Protein AF-A0A8X7JHP0-F1 (afdb_monomer_lite)

Radius of gyration: 23.34 Å; chains: 1; bounding box: 52×28×57 Å

Structure (mmCIF, N/CA/C/O backbone):
data_AF-A0A8X7JHP0-F1
#
_entry.id   AF-A0A8X7JHP0-F1
#
loop_
_atom_site.group_PDB
_atom_site.id
_atom_site.type_symbol
_atom_site.label_atom_id
_atom_site.label_alt_id
_atom_site.label_comp_id
_atom_site.label_asym_id
_atom_site.label_entity_id
_atom_site.label_seq_id
_atom_site.pdbx_PDB_ins_code
_atom_site.Cartn_x
_atom_site.Cartn_y
_atom_site.Cartn_z
_atom_site.occupancy
_atom_site.B_iso_or_equiv
_atom_site.auth_seq_id
_atom_site.auth_comp_id
_atom_site.auth_asym_id
_atom_site.auth_atom_id
_atom_site.pdbx_PDB_model_num
ATOM 1 N N . MET A 1 1 ? -16.382 19.135 6.123 1.00 35.62 1 MET A N 1
ATOM 2 C CA . MET A 1 1 ? -15.961 18.268 4.998 1.00 35.62 1 MET A CA 1
ATOM 3 C C . MET A 1 1 ? -17.040 17.231 4.743 1.00 35.62 1 MET A C 1
ATOM 5 O O . MET A 1 1 ? -17.236 16.362 5.583 1.00 35.62 1 MET A O 1
ATOM 9 N N . ILE A 1 2 ? -17.759 17.344 3.627 1.00 37.41 2 ILE A N 1
ATOM 10 C CA . ILE A 1 2 ? -18.742 16.344 3.193 1.00 37.41 2 ILE A CA 1
ATOM 11 C C . ILE A 1 2 ? -17.961 15.255 2.454 1.00 37.41 2 ILE A C 1
ATOM 13 O O . ILE A 1 2 ? -17.348 15.527 1.425 1.00 37.41 2 ILE A O 1
ATOM 17 N N . PHE A 1 3 ? -17.911 14.045 3.012 1.00 49.78 3 PHE A N 1
ATOM 18 C CA . PHE A 1 3 ? -17.303 12.898 2.340 1.00 49.78 3 PHE A CA 1
ATOM 19 C C . PHE A 1 3 ? -18.406 12.205 1.546 1.00 49.78 3 PHE A C 1
ATOM 21 O O . PHE A 1 3 ? -19.303 11.598 2.128 1.00 49.78 3 PHE A O 1
ATOM 28 N N . VAL A 1 4 ? -18.365 12.353 0.224 1.00 44.97 4 VAL A N 1
ATOM 29 C CA . VAL A 1 4 ? -19.239 11.617 -0.693 1.00 44.97 4 VAL A CA 1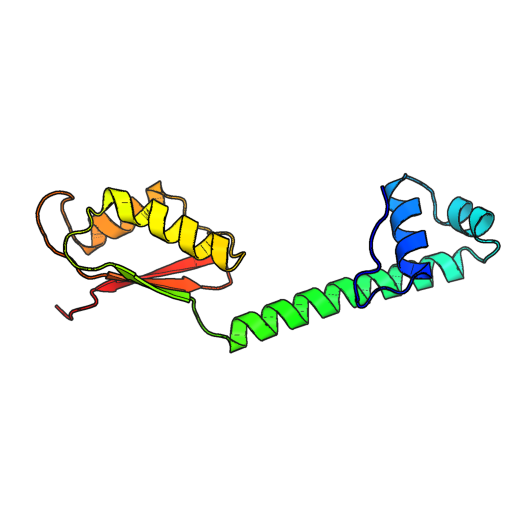
ATOM 30 C C . VAL A 1 4 ? -19.050 10.124 -0.419 1.00 44.97 4 VAL A C 1
ATOM 32 O O . VAL A 1 4 ? -17.9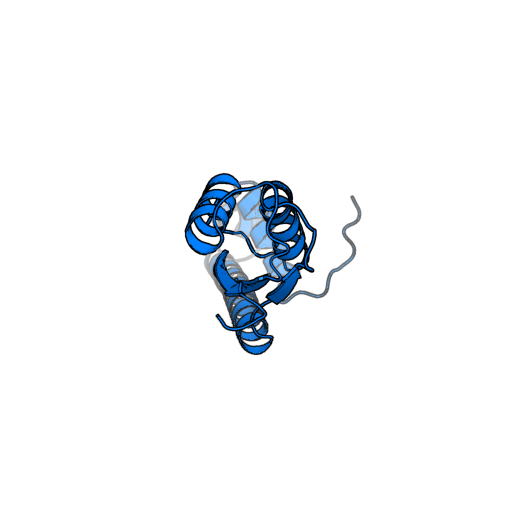11 9.660 -0.309 1.00 44.97 4 VAL A O 1
ATOM 35 N N . ALA A 1 5 ? -20.149 9.388 -0.244 1.00 49.16 5 ALA A N 1
ATOM 36 C CA . ALA A 1 5 ? -20.109 7.948 -0.036 1.00 49.16 5 ALA A CA 1
ATOM 37 C C . ALA A 1 5 ? -19.390 7.300 -1.226 1.00 49.16 5 ALA A C 1
ATOM 39 O O . ALA A 1 5 ? -19.875 7.340 -2.353 1.00 49.16 5 ALA A O 1
ATOM 40 N N . ARG A 1 6 ? -18.195 6.764 -0.980 1.00 64.62 6 ARG A N 1
ATOM 41 C CA . ARG A 1 6 ? -17.461 5.969 -1.962 1.00 64.62 6 ARG A CA 1
ATOM 42 C C . ARG A 1 6 ? -17.874 4.519 -1.776 1.00 64.62 6 ARG A C 1
ATOM 44 O O . ARG A 1 6 ? -17.816 4.021 -0.650 1.00 64.62 6 ARG A O 1
ATOM 51 N N . GLU A 1 7 ? -18.265 3.852 -2.857 1.00 78.50 7 GLU A N 1
ATOM 52 C CA . GLU A 1 7 ? -18.421 2.400 -2.839 1.00 78.50 7 GLU A CA 1
ATOM 53 C C . GLU A 1 7 ? -17.093 1.770 -2.408 1.00 78.50 7 GLU A C 1
ATOM 55 O O . GLU A 1 7 ? -16.026 2.063 -2.950 1.00 78.50 7 GLU A O 1
ATOM 60 N N . SER A 1 8 ? -17.140 0.970 -1.346 1.00 86.25 8 SER A N 1
ATOM 61 C CA . SER A 1 8 ? -15.971 0.301 -0.789 1.00 86.25 8 SER A CA 1
ATOM 62 C C . SER A 1 8 ? -16.394 -1.007 -0.133 1.00 86.25 8 SER A C 1
ATOM 64 O O . SER A 1 8 ? -17.555 -1.176 0.232 1.00 86.25 8 SER A O 1
ATOM 66 N N . LEU A 1 9 ? -15.436 -1.908 0.095 1.00 93.25 9 LEU A N 1
ATOM 67 C CA . LEU A 1 9 ? -15.688 -3.146 0.840 1.00 93.25 9 LEU A CA 1
ATOM 68 C C . LEU A 1 9 ? -15.925 -2.913 2.343 1.00 93.25 9 LEU A C 1
ATOM 70 O O . LEU A 1 9 ? -16.180 -3.871 3.072 1.00 93.25 9 LEU A O 1
ATOM 74 N N . LEU A 1 10 ? -15.793 -1.678 2.834 1.00 94.56 10 LEU A N 1
ATOM 75 C CA . LEU A 1 10 ? -16.026 -1.350 4.235 1.00 94.56 10 LEU A CA 1
ATOM 76 C C . LEU A 1 10 ? -17.473 -0.922 4.466 1.00 94.56 10 LEU A C 1
ATOM 78 O O . LEU A 1 10 ? -17.988 -0.029 3.793 1.00 94.56 10 LEU A O 1
ATOM 82 N N . THR A 1 11 ? -18.107 -1.511 5.477 1.00 94.19 11 THR A N 1
ATOM 83 C CA . THR A 1 11 ? -19.439 -1.086 5.922 1.00 94.19 11 THR A CA 1
ATOM 84 C C . THR A 1 11 ? -19.363 0.228 6.712 1.00 94.19 11 THR A C 1
ATOM 86 O O . THR A 1 11 ? -18.311 0.559 7.273 1.00 94.19 11 THR A O 1
ATOM 89 N N . PRO A 1 12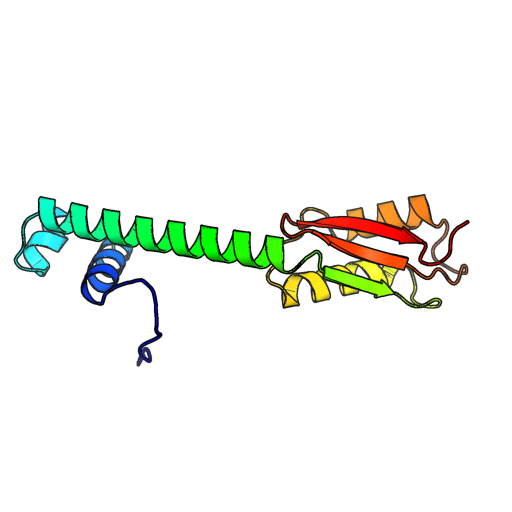 ? -20.474 0.978 6.842 1.00 93.31 12 PRO A N 1
ATOM 90 C CA . PRO A 1 12 ? -20.505 2.196 7.655 1.00 93.31 12 PRO A CA 1
ATOM 91 C C . PRO A 1 12 ? -20.041 1.982 9.105 1.00 93.31 12 PRO A C 1
ATOM 93 O O . PRO A 1 12 ? -19.306 2.807 9.650 1.00 93.31 12 PRO A O 1
ATOM 96 N N . GLU A 1 13 ? -20.403 0.851 9.716 1.00 94.44 13 GLU A N 1
ATOM 97 C CA . GLU A 1 13 ? -19.965 0.492 11.071 1.00 94.44 13 GLU A CA 1
ATOM 98 C C . GLU A 1 13 ? -18.457 0.238 11.146 1.00 94.44 13 GLU A C 1
ATOM 100 O O . GLU A 1 13 ? -17.791 0.734 12.055 1.00 94.44 13 GLU A O 1
ATOM 105 N N . GLN A 1 14 ? -17.896 -0.474 10.166 1.00 96.81 14 GLN A N 1
ATOM 106 C CA . GLN A 1 14 ? -16.455 -0.715 10.078 1.00 96.81 14 GLN A CA 1
ATOM 107 C C . GLN A 1 14 ? -15.681 0.596 9.932 1.00 96.81 14 GLN A C 1
ATOM 109 O O . GLN A 1 14 ? -14.690 0.811 10.628 1.00 96.81 14 GLN A O 1
ATOM 114 N N . ILE A 1 15 ? -16.164 1.506 9.081 1.00 96.06 15 ILE A N 1
ATOM 115 C CA . ILE A 1 15 ? -15.579 2.842 8.915 1.00 96.06 15 ILE A CA 1
ATOM 116 C C . ILE A 1 15 ? -15.626 3.613 10.237 1.00 96.06 15 ILE A C 1
ATOM 118 O O . ILE A 1 15 ? -14.642 4.252 10.607 1.00 96.06 15 ILE A O 1
ATOM 122 N N . LYS A 1 16 ? -16.748 3.554 10.964 1.00 96.44 16 LYS A N 1
ATOM 123 C CA . LYS A 1 16 ? -16.902 4.237 12.255 1.00 96.44 16 LYS A CA 1
ATOM 124 C C . LYS A 1 16 ? -15.917 3.700 13.299 1.00 96.44 16 LYS A C 1
ATOM 126 O O . LYS A 1 16 ? -15.241 4.499 13.941 1.00 96.44 16 LYS A O 1
ATOM 131 N N . VAL A 1 17 ? -15.773 2.377 13.412 1.00 98.06 17 VAL A N 1
ATOM 132 C CA . VAL A 1 17 ? -14.798 1.744 14.321 1.00 98.06 17 VAL A CA 1
ATOM 133 C C . VAL A 1 17 ? -13.363 2.134 13.959 1.00 98.06 17 VAL A C 1
ATOM 135 O O . VAL A 1 17 ? -12.616 2.568 14.833 1.00 98.06 17 VAL A O 1
ATOM 138 N N . LEU A 1 18 ? -12.978 2.062 12.680 1.00 97.50 18 LEU A N 1
ATOM 139 C CA . LEU A 1 18 ? -11.629 2.440 12.238 1.00 97.50 18 LEU A CA 1
ATOM 140 C C . LEU A 1 18 ? -11.309 3.923 12.494 1.00 97.50 18 LEU A C 1
ATOM 142 O O . LEU A 1 18 ? -10.173 4.251 12.835 1.00 97.50 18 LEU A O 1
ATOM 146 N N . LYS A 1 19 ? -12.293 4.824 12.360 1.00 96.81 19 LYS A N 1
ATOM 147 C CA . LYS A 1 19 ? -12.117 6.254 12.666 1.00 96.81 19 LYS A CA 1
ATOM 148 C C . LYS A 1 19 ? -11.834 6.491 14.146 1.00 96.81 19 LYS A C 1
ATOM 150 O O . LYS A 1 19 ? -10.868 7.179 14.458 1.00 96.81 19 LYS A O 1
ATOM 155 N N . LEU A 1 20 ? -12.617 5.879 15.032 1.00 98.19 20 LEU A N 1
ATOM 156 C CA . LEU A 1 20 ? -12.420 6.018 16.477 1.00 98.19 20 LEU A CA 1
ATOM 157 C C . LEU A 1 20 ? -11.076 5.421 16.927 1.00 98.19 20 LEU A C 1
ATOM 159 O O . LEU A 1 20 ? -10.386 6.020 17.748 1.00 98.19 20 LEU A O 1
ATOM 163 N N . LEU A 1 21 ? -10.660 4.290 16.341 1.00 97.62 21 LEU A N 1
ATOM 164 C CA . LEU A 1 21 ? -9.323 3.726 16.573 1.00 97.62 21 LEU A CA 1
ATOM 165 C C . LEU A 1 21 ? -8.216 4.701 16.140 1.00 97.62 21 LEU A C 1
ATOM 167 O O . LEU A 1 21 ? -7.254 4.902 16.876 1.00 97.62 21 LEU A O 1
ATOM 171 N N . ARG A 1 22 ? -8.360 5.349 14.974 1.00 97.69 22 ARG A N 1
ATOM 172 C CA . ARG A 1 22 ? -7.415 6.374 14.491 1.00 97.69 22 ARG A CA 1
ATOM 173 C C . ARG A 1 22 ? -7.345 7.592 15.419 1.00 97.69 22 ARG A C 1
ATOM 175 O O . ARG A 1 22 ? -6.293 8.206 15.531 1.00 97.69 22 ARG A O 1
ATOM 182 N N . GLU A 1 23 ? -8.447 7.935 16.074 1.00 97.75 23 GLU A N 1
ATOM 183 C CA . GLU A 1 23 ? -8.527 9.003 17.082 1.00 97.75 23 GLU A CA 1
ATOM 184 C C . GLU A 1 23 ? -7.938 8.590 18.446 1.00 97.75 23 GLU A C 1
ATOM 186 O O . GLU A 1 23 ? -7.979 9.366 19.397 1.00 97.75 23 GLU A O 1
ATOM 191 N N . GLY A 1 24 ? -7.380 7.378 18.553 1.00 98.00 24 GLY A N 1
ATOM 192 C CA . GLY A 1 24 ? -6.720 6.877 19.757 1.00 98.00 24 GLY A CA 1
ATOM 193 C C . GLY A 1 24 ? -7.661 6.241 20.780 1.00 98.00 24 GLY A C 1
ATOM 194 O O . GLY A 1 24 ? -7.220 5.930 21.884 1.00 98.00 24 GLY A O 1
ATOM 195 N N . LYS A 1 25 ? -8.942 6.024 20.446 1.00 98.38 25 LYS A N 1
ATOM 196 C CA . LYS A 1 25 ? -9.893 5.366 21.351 1.00 98.38 25 LYS A CA 1
ATOM 197 C C . LYS A 1 25 ? -9.581 3.883 21.502 1.00 98.38 25 LYS A C 1
ATOM 199 O O . LYS A 1 25 ? -9.372 3.164 20.525 1.00 98.38 25 LYS A O 1
ATOM 204 N N . SER A 1 26 ? -9.623 3.400 22.737 1.00 98.25 26 SER A N 1
ATOM 205 C CA . SER A 1 26 ? -9.557 1.977 23.048 1.00 98.25 26 SER A CA 1
ATOM 206 C C . SER A 1 26 ? -10.832 1.255 22.603 1.00 98.25 26 SER A C 1
ATOM 208 O O . SER A 1 26 ? -11.915 1.833 22.525 1.00 98.25 26 SER A O 1
ATOM 210 N N . ARG A 1 27 ? -10.747 -0.062 22.377 1.00 97.94 27 ARG A N 1
ATOM 211 C CA . ARG A 1 27 ? -11.923 -0.885 22.026 1.00 97.94 27 ARG A CA 1
ATOM 212 C C . ARG A 1 27 ? -13.030 -0.823 23.080 1.00 97.94 27 ARG A C 1
ATOM 214 O O . ARG A 1 27 ? -14.195 -0.992 22.734 1.00 97.94 27 ARG A O 1
ATOM 221 N N . LYS A 1 28 ? -12.667 -0.587 24.345 1.00 98.44 28 LYS A N 1
ATOM 222 C CA . LYS A 1 28 ? -13.617 -0.401 25.443 1.00 98.44 28 LYS A CA 1
ATOM 223 C C . LYS A 1 28 ? -14.371 0.921 25.307 1.00 98.44 28 LYS A C 1
ATOM 225 O O . LYS A 1 28 ? -15.593 0.896 25.281 1.00 98.44 28 LYS A O 1
ATOM 230 N N . GLU A 1 29 ? -13.666 2.035 25.115 1.00 98.44 29 GLU A N 1
ATOM 231 C CA . GLU A 1 29 ? -14.308 3.335 24.865 1.00 98.44 29 GLU A CA 1
ATOM 232 C C . GLU A 1 29 ? -15.184 3.294 23.609 1.00 98.44 29 GLU A C 1
ATOM 234 O O . GLU A 1 29 ? -16.283 3.832 23.594 1.00 98.44 29 GLU A O 1
ATOM 239 N N . ILE A 1 30 ? -14.734 2.615 22.550 1.00 98.44 30 ILE A N 1
ATOM 240 C CA . ILE A 1 30 ? -15.526 2.450 21.325 1.00 98.44 30 ILE A CA 1
ATOM 241 C C . ILE A 1 30 ? -16.798 1.643 21.600 1.00 98.44 30 ILE A C 1
ATOM 243 O O . ILE A 1 30 ? -17.858 1.987 21.086 1.00 98.44 30 ILE A O 1
ATOM 247 N N . ALA A 1 31 ? -16.711 0.586 22.407 1.00 98.31 31 ALA A N 1
ATOM 248 C CA . ALA A 1 31 ? -17.866 -0.217 22.792 1.00 98.31 31 ALA A CA 1
ATOM 249 C C . ALA A 1 31 ? -18.898 0.621 23.565 1.00 98.31 31 ALA A C 1
ATOM 251 O O . ALA A 1 31 ? -20.086 0.547 23.261 1.00 98.31 31 ALA A O 1
ATOM 252 N N . GLU A 1 32 ? -18.436 1.477 24.480 1.00 98.19 32 GLU A N 1
ATOM 253 C CA . GLU A 1 32 ? -19.272 2.431 25.220 1.00 98.19 32 GLU A CA 1
ATOM 254 C C . GLU A 1 32 ? -19.915 3.468 24.280 1.00 98.19 32 GLU A C 1
ATOM 256 O O . GLU A 1 32 ? -21.130 3.651 24.308 1.00 98.19 32 GLU A O 1
ATOM 261 N N . ILE A 1 33 ? -19.137 4.076 23.374 1.00 97.81 33 ILE A N 1
ATOM 262 C CA . ILE A 1 33 ? -19.618 5.061 22.383 1.00 97.81 33 ILE A CA 1
ATOM 263 C C . ILE A 1 33 ? -20.669 4.459 21.439 1.00 97.81 33 ILE A C 1
ATOM 265 O O . ILE A 1 33 ? -21.596 5.147 21.011 1.00 97.81 33 ILE A O 1
ATOM 269 N N . LEU A 1 34 ? -20.502 3.192 21.057 1.00 96.25 34 LEU A N 1
ATOM 270 C CA . LEU A 1 34 ? -21.376 2.506 20.105 1.00 96.25 34 LEU A CA 1
ATOM 271 C C . LEU A 1 34 ? -22.501 1.706 20.775 1.00 96.25 34 LEU A C 1
ATOM 273 O O . LEU A 1 34 ? -23.300 1.106 20.060 1.00 96.25 34 LEU A O 1
ATOM 277 N N . GLY A 1 35 ? -22.568 1.676 22.110 1.00 97.38 35 GLY A N 1
ATOM 278 C CA . GLY A 1 35 ? -23.571 0.904 22.847 1.00 97.38 35 GLY A CA 1
ATOM 279 C C . GLY A 1 35 ? -23.505 -0.599 22.556 1.00 97.38 35 GLY A C 1
ATOM 280 O O . GLY A 1 35 ? -24.535 -1.253 22.413 1.00 97.38 35 GLY A O 1
ATOM 281 N N . THR A 1 36 ? -22.301 -1.154 22.408 1.00 97.44 36 THR A N 1
ATOM 282 C CA . THR A 1 36 ? -22.088 -2.563 22.043 1.00 97.44 36 THR A CA 1
ATOM 283 C C . THR A 1 36 ? -21.034 -3.228 22.930 1.00 97.44 36 THR A C 1
ATOM 285 O O . THR A 1 36 ? -20.505 -2.616 23.852 1.00 97.44 36 THR A O 1
ATOM 288 N N . SER A 1 37 ? -20.728 -4.506 22.696 1.00 98.31 37 SER A N 1
ATOM 289 C CA . SER A 1 37 ? -19.703 -5.223 23.460 1.00 98.31 37 SER A CA 1
ATOM 290 C C . SER A 1 37 ? -18.299 -5.000 22.888 1.00 98.31 37 SER A C 1
ATOM 292 O O . SER A 1 37 ? -18.112 -4.865 21.678 1.00 98.31 37 SER A O 1
ATOM 294 N N . VAL A 1 38 ? -17.275 -5.051 23.748 1.00 98.12 38 VAL A N 1
ATOM 295 C CA . VAL A 1 38 ? -15.857 -4.997 23.327 1.00 98.12 38 VAL A CA 1
ATOM 296 C C . VAL A 1 38 ? -15.526 -6.114 22.329 1.00 98.12 38 VAL A C 1
ATOM 298 O O . VAL A 1 38 ? -14.778 -5.900 21.375 1.00 98.12 38 VAL A O 1
ATOM 301 N N . SER A 1 39 ? -16.127 -7.295 22.516 1.00 98.25 39 SER A N 1
ATOM 302 C CA . SER A 1 39 ? -15.995 -8.430 21.596 1.00 98.25 39 SER A CA 1
ATOM 303 C C . SER A 1 39 ? -16.559 -8.107 20.208 1.00 98.25 39 SER A C 1
ATOM 305 O O . SER A 1 39 ? -15.918 -8.400 19.199 1.00 98.25 39 SER A O 1
ATOM 307 N N . ASN A 1 40 ? -17.708 -7.428 20.138 1.00 97.69 40 ASN A N 1
ATOM 308 C CA . ASN A 1 40 ? -18.280 -7.004 18.865 1.00 97.69 40 ASN A CA 1
ATOM 309 C C . ASN A 1 40 ? -17.392 -5.965 18.160 1.00 97.69 40 ASN A C 1
ATOM 311 O O . ASN A 1 40 ? -17.112 -6.114 16.973 1.00 97.69 40 ASN A O 1
ATOM 315 N N . VAL A 1 41 ? -16.860 -4.975 18.889 1.00 98.50 41 VAL A N 1
ATOM 316 C CA . VAL A 1 41 ? -15.903 -3.996 18.332 1.00 98.50 41 VAL A CA 1
ATOM 317 C C . VAL A 1 41 ? -14.677 -4.695 17.743 1.00 98.50 41 VAL A C 1
ATOM 319 O O . VAL A 1 41 ? -14.290 -4.410 16.609 1.00 98.50 41 VAL A O 1
ATOM 322 N N . TYR A 1 42 ? -14.101 -5.654 18.475 1.00 98.31 42 TYR A N 1
ATOM 323 C CA . TYR A 1 42 ? -12.982 -6.461 17.987 1.00 98.31 42 TYR A CA 1
ATOM 324 C C . TYR A 1 42 ? -13.340 -7.222 16.699 1.00 98.31 42 TYR A C 1
ATOM 326 O O . TYR A 1 42 ? -12.565 -7.238 15.741 1.00 98.31 42 TYR A O 1
ATOM 334 N N . MET A 1 43 ? -14.528 -7.829 16.641 1.00 98.50 43 MET A N 1
ATOM 335 C CA . MET A 1 43 ? -14.989 -8.552 15.454 1.00 98.50 43 MET A CA 1
ATOM 336 C C . MET A 1 43 ? -15.208 -7.631 14.249 1.00 98.50 43 MET A C 1
ATOM 338 O O . MET A 1 43 ? -14.854 -8.009 13.129 1.00 98.50 43 MET A O 1
ATOM 342 N N . ILE A 1 44 ? -15.747 -6.428 14.462 1.00 98.38 44 ILE A N 1
ATOM 343 C CA . ILE A 1 44 ? -15.926 -5.414 13.415 1.00 98.38 44 ILE A CA 1
ATOM 344 C C . ILE A 1 44 ? -14.566 -4.980 12.861 1.00 98.38 44 ILE A C 1
ATOM 346 O O . ILE A 1 44 ? -14.370 -5.023 11.646 1.00 98.38 44 ILE A O 1
ATOM 350 N N . GLU A 1 45 ? -13.613 -4.633 13.728 1.00 98.25 45 GLU A N 1
ATOM 351 C CA . GLU A 1 45 ? -12.247 -4.264 13.336 1.00 98.25 45 GLU A CA 1
ATOM 352 C C . GLU A 1 45 ? -11.572 -5.387 12.539 1.00 98.25 45 GLU A C 1
ATOM 354 O O . GLU A 1 45 ? -11.073 -5.160 11.437 1.00 98.25 45 GLU A O 1
ATOM 359 N N . LYS A 1 46 ? -11.618 -6.626 13.046 1.00 98.38 46 LYS A N 1
ATOM 360 C CA . LYS A 1 46 ? -11.027 -7.792 12.377 1.00 98.38 46 LYS A CA 1
ATOM 361 C C . LYS A 1 46 ? -11.592 -7.992 10.968 1.00 98.38 46 LYS A C 1
ATOM 363 O O . LYS A 1 46 ? -10.839 -8.273 10.036 1.00 98.38 46 LYS A O 1
ATOM 368 N N . ARG A 1 47 ? -12.911 -7.848 10.795 1.00 98.19 47 ARG A N 1
ATOM 369 C CA . ARG A 1 47 ? -13.569 -7.944 9.479 1.00 98.19 47 ARG A CA 1
ATOM 370 C C . ARG A 1 47 ? -13.175 -6.785 8.566 1.00 98.19 47 ARG A C 1
ATOM 372 O O . ARG A 1 47 ? -12.877 -7.028 7.401 1.00 98.19 47 ARG A O 1
ATOM 379 N N . ALA A 1 48 ? -13.109 -5.565 9.095 1.00 97.38 48 ALA A N 1
ATOM 380 C CA . ALA A 1 48 ? -12.678 -4.390 8.345 1.00 97.38 48 ALA A CA 1
ATOM 381 C C . ALA A 1 48 ? -11.255 -4.572 7.789 1.00 97.38 48 ALA A C 1
ATOM 383 O O . ALA A 1 48 ? -11.028 -4.418 6.590 1.00 97.38 48 ALA A O 1
ATOM 384 N N . LEU A 1 49 ? -10.309 -4.986 8.639 1.00 97.06 49 LEU A N 1
ATOM 385 C CA . LEU A 1 49 ? -8.923 -5.239 8.238 1.00 97.06 49 LEU A CA 1
ATOM 386 C C . LEU A 1 49 ? -8.816 -6.385 7.227 1.00 97.06 49 LEU A C 1
ATOM 388 O O . LEU A 1 49 ? -8.024 -6.305 6.289 1.00 97.06 49 LEU A O 1
ATOM 392 N N . ARG A 1 50 ? -9.650 -7.424 7.360 1.00 97.50 50 ARG A N 1
ATOM 393 C CA . ARG A 1 50 ? -9.715 -8.501 6.367 1.00 97.50 50 ARG A CA 1
ATOM 394 C C . ARG A 1 50 ? -10.221 -8.010 5.011 1.00 97.50 50 ARG A C 1
ATOM 396 O O . ARG A 1 50 ? -9.654 -8.407 3.999 1.00 97.50 50 ARG A O 1
ATOM 403 N N . ASN A 1 51 ? -11.227 -7.138 4.977 1.00 96.69 51 ASN A N 1
ATOM 404 C CA . ASN A 1 51 ? -11.723 -6.550 3.730 1.00 96.69 51 ASN A CA 1
ATOM 405 C C . ASN A 1 51 ? -10.653 -5.682 3.051 1.00 96.69 51 ASN A C 1
ATOM 407 O O . ASN A 1 51 ? -10.483 -5.767 1.838 1.00 96.69 51 ASN A O 1
ATOM 411 N N . VAL A 1 52 ? -9.876 -4.915 3.826 1.00 94.62 52 VAL A N 1
ATOM 412 C CA . VAL A 1 52 ? -8.722 -4.159 3.306 1.00 94.62 52 VAL A CA 1
ATOM 413 C C . VAL A 1 52 ? -7.662 -5.094 2.725 1.00 94.62 52 VAL A C 1
ATOM 415 O O . VAL A 1 52 ? -7.151 -4.841 1.636 1.00 94.62 52 VAL A O 1
ATOM 418 N N . GLU A 1 53 ? -7.333 -6.179 3.424 1.00 92.88 53 GLU A N 1
ATOM 419 C CA . GLU A 1 53 ? -6.343 -7.146 2.944 1.00 92.88 53 GLU A CA 1
ATOM 420 C C . GLU A 1 53 ? -6.805 -7.853 1.661 1.00 92.88 53 GLU A C 1
ATOM 422 O O . GLU A 1 53 ? -6.015 -8.010 0.731 1.00 92.88 53 GLU A O 1
ATOM 427 N N . ILE A 1 54 ? -8.086 -8.224 1.568 1.00 92.81 54 ILE A N 1
ATOM 428 C CA . ILE A 1 54 ? -8.668 -8.795 0.347 1.00 92.81 54 ILE A CA 1
ATOM 429 C C . ILE A 1 54 ? -8.604 -7.783 -0.797 1.00 92.81 54 ILE A C 1
ATOM 431 O O . ILE A 1 54 ? -8.082 -8.128 -1.848 1.00 92.81 54 ILE A O 1
ATOM 435 N N . ALA A 1 55 ? -9.036 -6.535 -0.592 1.00 90.25 55 ALA A N 1
ATOM 436 C CA . ALA A 1 55 ? -8.966 -5.502 -1.629 1.00 90.25 55 ALA A CA 1
ATOM 437 C C . ALA A 1 55 ? -7.537 -5.312 -2.159 1.00 90.25 55 ALA A C 1
ATOM 439 O O . ALA A 1 55 ? -7.327 -5.234 -3.367 1.00 90.25 55 ALA A O 1
ATOM 440 N N . LYS A 1 56 ? -6.538 -5.299 -1.264 1.00 81.31 56 LYS A N 1
ATOM 441 C CA . LYS A 1 56 ? -5.120 -5.227 -1.648 1.00 81.31 56 LYS A CA 1
ATOM 442 C C . LYS A 1 56 ? -4.680 -6.442 -2.463 1.00 81.31 56 LYS A C 1
ATOM 444 O O . LYS A 1 56 ? -3.952 -6.275 -3.434 1.00 81.31 56 LYS A O 1
ATOM 449 N N . ARG A 1 57 ? -5.099 -7.654 -2.081 1.00 83.25 57 ARG A N 1
ATOM 450 C CA . ARG A 1 57 ? -4.811 -8.886 -2.838 1.00 83.25 57 ARG A CA 1
ATOM 451 C C . ARG A 1 57 ? -5.464 -8.869 -4.211 1.00 83.25 57 ARG A C 1
ATOM 453 O O . ARG A 1 57 ? -4.784 -9.168 -5.179 1.00 83.25 57 ARG A O 1
ATOM 460 N N . THR A 1 58 ? -6.731 -8.472 -4.297 1.00 85.06 58 THR A N 1
ATOM 461 C CA . THR A 1 58 ? -7.451 -8.324 -5.564 1.00 85.06 58 THR A CA 1
ATOM 462 C C . THR A 1 58 ? -6.759 -7.315 -6.467 1.00 85.06 58 THR A C 1
ATOM 464 O O . THR A 1 58 ? -6.558 -7.604 -7.637 1.00 85.06 58 THR A O 1
ATOM 467 N N . LEU A 1 59 ? -6.339 -6.165 -5.930 1.00 78.94 59 LEU A N 1
ATOM 468 C CA . LEU A 1 59 ? -5.607 -5.170 -6.709 1.00 78.94 59 LEU A CA 1
ATOM 469 C C . LEU A 1 59 ? -4.266 -5.721 -7.205 1.00 78.94 59 LEU A C 1
ATOM 471 O O . LEU A 1 59 ? -3.955 -5.558 -8.376 1.00 78.94 59 LEU A O 1
ATOM 475 N N . ARG A 1 60 ? -3.499 -6.419 -6.353 1.00 69.25 60 ARG A N 1
ATOM 476 C CA . ARG A 1 60 ? -2.255 -7.086 -6.778 1.00 69.25 60 ARG A CA 1
ATOM 477 C C . ARG A 1 60 ? -2.508 -8.095 -7.892 1.00 69.25 60 ARG A C 1
ATOM 479 O O . ARG A 1 60 ? -1.868 -8.007 -8.925 1.00 69.25 60 ARG A O 1
ATOM 486 N N . GLN A 1 61 ? -3.480 -8.983 -7.708 1.00 70.88 61 GLN A N 1
ATOM 487 C CA . GLN A 1 61 ? -3.829 -10.001 -8.694 1.00 70.88 61 GLN A CA 1
ATOM 488 C C . GLN A 1 61 ? -4.322 -9.381 -10.008 1.00 70.88 61 GLN A C 1
ATOM 490 O O . GLN A 1 61 ? -3.981 -9.856 -11.083 1.00 70.88 61 GLN A O 1
ATOM 495 N N . TYR A 1 62 ? -5.098 -8.298 -9.937 1.00 73.31 62 TYR A N 1
ATOM 496 C CA . TYR A 1 62 ? -5.503 -7.534 -11.111 1.00 73.31 62 TYR A CA 1
ATOM 497 C C . TYR A 1 62 ? -4.283 -6.971 -11.843 1.00 73.31 62 TYR A C 1
ATOM 499 O O . TYR A 1 62 ? -4.150 -7.199 -13.037 1.00 73.31 62 TYR A O 1
ATOM 507 N N . LEU A 1 63 ? -3.367 -6.307 -11.135 1.00 62.09 63 LEU A N 1
ATOM 508 C CA . LEU A 1 63 ? -2.146 -5.751 -11.723 1.00 62.09 63 LEU A CA 1
ATOM 509 C C . LEU A 1 63 ? -1.220 -6.838 -12.298 1.00 62.09 63 LEU A C 1
ATOM 511 O O . LEU A 1 63 ? -0.635 -6.634 -13.355 1.00 62.09 63 LEU A O 1
ATOM 515 N N . GLU A 1 64 ? -1.134 -8.0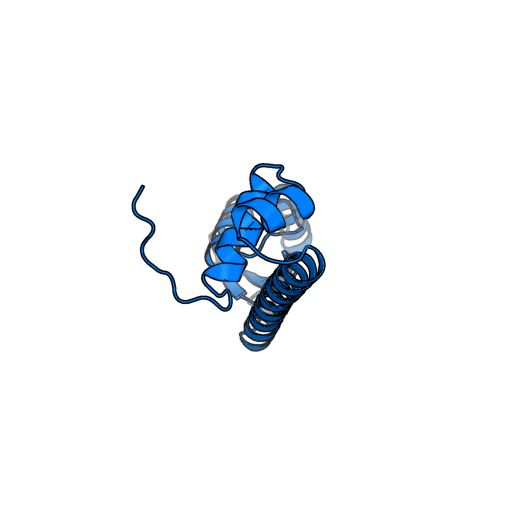04 -11.655 1.00 58.91 64 GLU A N 1
ATOM 516 C CA . GLU A 1 64 ? -0.427 -9.183 -12.174 1.00 58.91 64 GLU A CA 1
ATOM 517 C C . GLU A 1 64 ? -1.044 -9.680 -13.493 1.00 58.91 64 GLU A C 1
ATOM 519 O O . GLU A 1 64 ? -0.316 -9.991 -14.432 1.00 58.91 64 GLU A O 1
ATOM 524 N N . ILE A 1 65 ? -2.379 -9.711 -13.592 1.00 64.56 65 ILE A N 1
ATOM 525 C CA . ILE A 1 65 ? -3.102 -10.075 -14.823 1.00 64.56 65 ILE A CA 1
ATOM 526 C C . ILE A 1 65 ? -2.924 -9.011 -15.911 1.00 64.56 65 ILE A C 1
ATOM 528 O O . ILE A 1 65 ? -2.829 -9.358 -17.086 1.00 64.56 65 ILE A O 1
ATOM 532 N N . GLN A 1 66 ? -2.916 -7.727 -15.540 1.00 61.88 66 GLN A N 1
ATOM 533 C CA . GLN A 1 66 ? -2.824 -6.624 -16.501 1.00 61.88 66 GLN A CA 1
ATOM 534 C C . GLN A 1 66 ? -1.486 -6.574 -17.241 1.00 61.88 66 GLN A C 1
ATOM 536 O O . GLN A 1 66 ? -1.423 -5.977 -18.312 1.00 61.88 66 GLN A O 1
ATOM 541 N N . GLY A 1 67 ? -0.456 -7.256 -16.739 1.00 56.69 67 GLY A N 1
ATOM 542 C CA . GLY A 1 67 ? 0.815 -7.354 -17.433 1.00 56.69 67 GLY A CA 1
ATOM 543 C C . GLY A 1 67 ? 1.631 -6.067 -17.326 1.00 56.69 67 GLY A C 1
ATOM 544 O O . GLY A 1 67 ? 1.127 -4.958 -17.197 1.00 56.69 67 GLY A O 1
ATOM 545 N N . GLU A 1 68 ? 2.936 -6.267 -17.311 1.00 65.44 68 GLU A N 1
ATOM 546 C CA . GLU A 1 68 ? 3.996 -5.275 -17.162 1.00 65.44 68 GLU A CA 1
ATOM 547 C C . GLU A 1 68 ? 3.741 -3.981 -17.952 1.00 65.44 68 GLU A C 1
ATOM 549 O O . GLU A 1 68 ? 3.401 -4.023 -19.139 1.00 65.44 68 GLU A O 1
ATOM 554 N N . VAL A 1 69 ? 3.965 -2.825 -17.317 1.00 73.88 69 VAL A N 1
ATOM 555 C CA . VAL A 1 69 ? 3.869 -1.539 -18.016 1.00 73.88 69 VAL A CA 1
ATOM 556 C C . VAL A 1 69 ? 5.050 -1.460 -18.966 1.00 73.88 69 VAL A C 1
ATOM 558 O O . VAL A 1 69 ? 6.192 -1.340 -18.533 1.00 73.88 69 VAL A O 1
ATOM 561 N N . THR A 1 70 ? 4.775 -1.577 -20.259 1.00 80.12 70 THR A N 1
ATOM 562 C CA . THR A 1 70 ? 5.800 -1.538 -21.299 1.00 80.12 70 THR A CA 1
ATOM 563 C C . THR A 1 70 ? 5.783 -0.163 -21.943 1.00 80.12 70 THR A C 1
ATOM 565 O O . THR A 1 70 ? 4.787 0.224 -22.550 1.00 80.12 70 THR A O 1
ATOM 568 N N . MET A 1 71 ? 6.885 0.569 -21.822 1.00 86.94 71 MET A N 1
ATOM 569 C CA . MET A 1 71 ? 7.099 1.833 -22.515 1.00 86.94 71 MET A CA 1
ATOM 570 C C . MET A 1 71 ? 8.235 1.690 -23.523 1.00 86.94 71 MET A C 1
ATOM 572 O O . MET A 1 71 ? 9.235 1.022 -23.265 1.00 86.94 71 MET A O 1
ATOM 576 N N . ARG A 1 72 ? 8.080 2.331 -24.681 1.00 87.81 72 ARG A N 1
ATOM 577 C CA . ARG A 1 72 ? 9.129 2.424 -25.698 1.00 87.81 72 ARG A CA 1
ATOM 578 C C . ARG A 1 72 ? 9.656 3.842 -25.737 1.00 87.81 72 ARG A C 1
ATOM 580 O O . ARG A 1 72 ? 8.892 4.780 -25.955 1.00 87.81 72 ARG A O 1
ATOM 587 N N . VAL A 1 73 ? 10.956 3.976 -25.534 1.00 87.44 73 VAL A N 1
ATOM 588 C CA . VAL A 1 73 ? 11.680 5.231 -25.683 1.00 87.44 73 VAL A CA 1
ATOM 589 C C . VAL A 1 73 ? 12.221 5.276 -27.111 1.00 87.44 73 VAL A C 1
ATOM 591 O O . VAL A 1 73 ? 13.021 4.406 -27.468 1.00 87.44 73 VAL A O 1
ATOM 594 N N . PRO A 1 74 ? 11.776 6.228 -27.950 1.00 81.12 74 PRO A N 1
ATOM 595 C CA . PRO A 1 74 ? 12.248 6.324 -29.320 1.00 81.12 74 PRO A CA 1
ATOM 596 C C . PRO A 1 74 ? 13.715 6.758 -29.373 1.00 81.12 74 PRO A C 1
ATOM 598 O O . PRO A 1 74 ? 14.205 7.496 -28.516 1.00 81.12 74 PRO A O 1
ATOM 601 N N . ALA A 1 75 ? 14.384 6.349 -30.448 1.00 79.12 75 ALA A N 1
ATOM 602 C CA . ALA A 1 75 ? 15.699 6.847 -30.813 1.00 79.12 75 ALA A CA 1
ATOM 603 C C . ALA A 1 75 ? 15.736 8.389 -30.811 1.00 79.12 75 ALA A C 1
ATOM 605 O O . ALA A 1 75 ? 14.896 9.039 -31.434 1.00 79.12 75 ALA A O 1
ATOM 606 N N . GLY A 1 76 ? 16.736 8.963 -30.136 1.00 78.25 76 GLY A N 1
ATOM 607 C CA . GLY A 1 76 ? 16.952 10.413 -30.062 1.00 78.25 76 GLY A CA 1
ATOM 608 C C . GLY A 1 76 ? 16.571 11.058 -28.728 1.00 78.25 76 GLY A C 1
ATOM 609 O O . GLY A 1 76 ? 16.905 12.223 -28.525 1.00 78.25 76 GLY A O 1
ATOM 610 N N . VAL A 1 77 ? 15.940 10.322 -27.805 1.00 84.94 77 VAL A N 1
ATOM 611 C CA . VAL A 1 77 ? 15.815 10.760 -26.406 1.00 84.94 77 VAL A CA 1
ATOM 612 C C . VAL A 1 77 ? 17.166 10.573 -25.704 1.00 84.94 77 VAL A C 1
ATOM 614 O O . VAL A 1 77 ? 17.694 9.457 -25.708 1.00 84.94 77 VAL A O 1
ATOM 617 N N . PRO A 1 78 ? 17.749 11.621 -25.096 1.00 85.19 78 PRO A N 1
ATOM 618 C CA . PRO A 1 78 ? 18.990 11.490 -24.338 1.00 85.19 78 PRO A CA 1
ATOM 619 C C . PRO A 1 78 ? 18.832 10.540 -23.146 1.00 85.19 78 PRO A C 1
ATOM 621 O O . PRO A 1 78 ? 17.851 10.630 -22.410 1.00 85.19 78 PRO A O 1
ATOM 624 N N . LEU A 1 79 ? 19.828 9.679 -22.886 1.00 85.69 79 LEU A N 1
ATOM 625 C CA . LEU A 1 79 ? 19.757 8.682 -21.801 1.00 85.69 79 LEU A CA 1
ATOM 626 C C . LEU A 1 79 ? 19.465 9.307 -20.428 1.00 85.69 79 LEU A C 1
ATOM 628 O O . LEU A 1 79 ? 18.763 8.712 -19.619 1.00 85.69 79 LEU A O 1
ATOM 632 N N . ARG A 1 80 ? 19.953 10.530 -20.183 1.00 87.25 80 ARG A N 1
ATOM 633 C CA . ARG A 1 80 ? 19.707 11.299 -18.949 1.00 87.25 80 ARG A CA 1
ATOM 634 C C . ARG A 1 80 ? 18.239 11.676 -18.719 1.00 87.25 80 ARG A C 1
ATOM 636 O O . ARG A 1 80 ? 17.870 11.911 -17.578 1.00 87.25 80 ARG A O 1
ATOM 643 N N . GLU A 1 81 ? 17.427 11.732 -19.774 1.00 89.19 81 GLU A N 1
ATOM 644 C CA . GLU A 1 81 ? 16.003 12.102 -19.707 1.00 89.19 81 GLU A CA 1
ATOM 645 C C . GLU A 1 81 ? 15.111 10.868 -19.472 1.00 89.19 81 GLU A C 1
ATOM 647 O O . GLU A 1 81 ? 13.989 10.972 -18.983 1.00 89.19 81 GLU A O 1
ATOM 652 N N . ILE A 1 82 ? 15.620 9.664 -19.752 1.00 90.19 82 ILE A N 1
ATOM 653 C CA . ILE A 1 82 ? 14.879 8.406 -19.601 1.00 90.19 82 ILE A CA 1
ATOM 654 C C . ILE A 1 82 ? 14.467 8.106 -18.145 1.00 90.19 82 ILE A C 1
ATOM 656 O O . ILE A 1 82 ? 13.318 7.708 -17.949 1.00 90.19 82 ILE A O 1
ATOM 660 N N . PRO A 1 83 ? 15.316 8.285 -17.107 1.00 92.38 83 PRO A N 1
ATOM 661 C CA . PRO A 1 83 ? 14.922 8.009 -15.726 1.00 92.38 83 PRO A CA 1
ATOM 662 C C . PRO A 1 83 ? 13.665 8.759 -15.283 1.00 92.38 83 PRO A C 1
ATOM 664 O O . PRO A 1 83 ? 12.816 8.197 -14.593 1.00 92.38 83 PRO A O 1
ATOM 667 N N . GLU A 1 84 ? 13.532 10.016 -15.697 1.00 92.88 84 GLU A N 1
ATOM 668 C CA . GLU A 1 84 ? 12.378 10.852 -15.371 1.00 92.88 84 GLU A CA 1
ATOM 669 C C . GLU A 1 84 ? 11.119 10.328 -16.068 1.00 92.88 84 GLU A C 1
ATOM 671 O O . GLU A 1 84 ? 10.096 10.137 -15.408 1.00 92.88 84 GLU A O 1
ATOM 676 N N . LEU A 1 85 ? 11.221 9.957 -17.349 1.00 92.31 85 LEU A N 1
ATOM 677 C CA . LEU A 1 85 ? 10.126 9.326 -18.096 1.00 92.31 85 LEU A CA 1
ATOM 678 C C . LEU A 1 85 ? 9.652 8.016 -17.442 1.00 92.31 85 LEU A C 1
ATOM 680 O O . LEU A 1 85 ? 8.451 7.755 -17.377 1.00 92.31 85 LEU A O 1
ATOM 684 N N . VAL A 1 86 ? 10.573 7.203 -16.917 1.00 91.81 86 VAL A N 1
ATOM 685 C CA . VAL A 1 86 ? 10.245 5.939 -16.233 1.00 91.81 86 VAL A CA 1
ATOM 686 C C . VAL A 1 86 ? 9.533 6.186 -14.902 1.00 91.81 86 VAL A C 1
ATOM 688 O O . VAL A 1 86 ? 8.556 5.503 -14.590 1.00 91.81 86 VAL A O 1
ATOM 691 N N . VAL A 1 87 ? 9.980 7.175 -14.121 1.00 92.31 87 VAL A N 1
ATOM 692 C CA . VAL A 1 87 ? 9.316 7.573 -12.867 1.00 92.31 87 VAL A CA 1
ATOM 693 C C . VAL A 1 87 ? 7.907 8.093 -13.141 1.00 92.31 87 VAL A C 1
ATOM 695 O O . VAL A 1 87 ? 6.962 7.714 -12.444 1.00 92.31 87 VAL A O 1
ATOM 698 N N . GLU A 1 88 ? 7.748 8.946 -14.151 1.00 92.19 88 GLU A N 1
ATOM 699 C CA . GLU A 1 88 ? 6.443 9.459 -14.562 1.00 92.19 88 GLU A CA 1
ATOM 700 C C . GLU A 1 88 ? 5.499 8.331 -14.974 1.00 92.19 88 GLU A C 1
ATOM 702 O O . GLU A 1 88 ? 4.352 8.296 -14.523 1.00 92.19 88 GLU A O 1
ATOM 707 N N . GLU A 1 89 ? 5.982 7.385 -15.779 1.00 89.25 89 GLU A N 1
ATOM 708 C CA . GLU A 1 89 ? 5.179 6.251 -16.218 1.00 89.25 89 GLU A CA 1
ATOM 709 C C . GLU A 1 89 ? 4.796 5.357 -15.031 1.00 89.25 89 GLU A C 1
ATOM 711 O O . GLU A 1 89 ? 3.616 5.074 -14.843 1.00 89.25 89 GLU A O 1
ATOM 716 N N . ALA A 1 90 ? 5.734 5.013 -14.143 1.00 86.75 90 ALA A N 1
ATOM 717 C CA . ALA A 1 90 ? 5.449 4.232 -12.936 1.00 86.75 90 ALA A CA 1
ATOM 718 C C . ALA A 1 90 ? 4.379 4.889 -12.045 1.00 86.75 90 ALA A C 1
ATOM 720 O O . ALA A 1 90 ? 3.456 4.221 -11.565 1.00 86.75 90 ALA A O 1
ATOM 721 N N . ASN A 1 91 ? 4.456 6.213 -11.875 1.00 85.62 91 ASN A N 1
ATOM 722 C CA . ASN A 1 91 ? 3.492 6.983 -11.093 1.00 85.62 91 ASN A CA 1
ATOM 723 C C . ASN A 1 91 ? 2.075 6.928 -11.682 1.00 85.62 91 ASN A C 1
ATOM 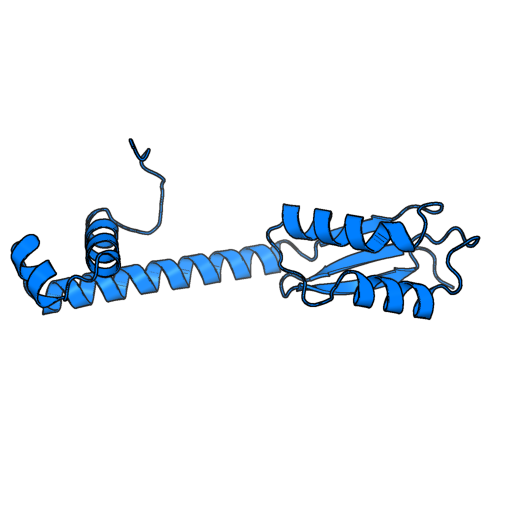725 O O . ASN A 1 91 ? 1.116 6.823 -10.912 1.00 85.62 91 ASN A O 1
ATOM 729 N N . LYS A 1 92 ? 1.916 6.941 -13.016 1.00 82.69 92 LYS A N 1
ATOM 730 C CA . LYS A 1 92 ? 0.596 6.807 -13.672 1.00 82.69 92 LYS A CA 1
ATOM 731 C C . LYS A 1 92 ? -0.108 5.502 -13.290 1.00 82.69 92 LYS A C 1
ATOM 733 O O . LYS A 1 92 ? -1.327 5.496 -13.133 1.00 82.69 92 LYS A O 1
ATOM 738 N N . TYR A 1 93 ? 0.651 4.426 -13.081 1.00 79.12 93 TYR A N 1
ATOM 739 C CA . TYR A 1 93 ? 0.125 3.117 -12.671 1.00 79.12 93 TYR A CA 1
ATOM 740 C C . TYR A 1 93 ? 0.168 2.887 -11.154 1.00 79.12 93 TYR A C 1
ATOM 742 O O . TYR A 1 93 ? -0.162 1.798 -10.681 1.00 79.12 93 TYR A O 1
ATOM 750 N N . GLY A 1 94 ? 0.554 3.898 -10.367 1.00 79.81 94 GLY A N 1
ATOM 751 C CA . GLY A 1 94 ? 0.663 3.788 -8.911 1.00 79.81 94 GLY A CA 1
ATOM 752 C C . GLY A 1 94 ? 1.737 2.797 -8.451 1.00 79.81 94 GLY A C 1
ATOM 753 O O . GLY A 1 94 ? 1.641 2.258 -7.345 1.00 79.81 94 GLY A O 1
ATOM 754 N N . VAL A 1 95 ? 2.743 2.538 -9.291 1.00 83.31 95 VAL A N 1
ATOM 755 C CA . VAL A 1 95 ? 3.863 1.646 -8.991 1.00 83.31 95 VAL A CA 1
ATOM 756 C C . VAL A 1 95 ? 4.985 2.462 -8.363 1.00 83.31 95 VAL A C 1
ATOM 758 O O . VAL A 1 95 ? 5.460 3.442 -8.928 1.00 83.31 95 VAL A O 1
ATOM 761 N N . LYS A 1 96 ? 5.436 2.045 -7.178 1.00 84.62 96 LYS A N 1
ATOM 762 C CA . LYS A 1 96 ? 6.621 2.624 -6.543 1.00 84.62 96 LYS A CA 1
ATOM 763 C C . LYS A 1 96 ? 7.860 1.873 -7.022 1.00 84.62 96 LYS A C 1
ATOM 765 O O . LYS A 1 96 ? 8.001 0.696 -6.697 1.00 84.62 96 LYS A O 1
ATOM 770 N N . LEU A 1 97 ? 8.739 2.563 -7.743 1.00 88.94 97 LEU A N 1
ATOM 771 C CA . LEU A 1 97 ? 10.002 2.005 -8.226 1.00 88.94 97 LEU A CA 1
ATOM 772 C C . LEU A 1 97 ? 10.945 1.638 -7.072 1.00 88.94 97 LEU A C 1
ATOM 774 O O . LEU A 1 97 ? 10.925 2.272 -6.009 1.00 88.94 97 LEU A O 1
ATOM 778 N N . LYS A 1 98 ? 11.742 0.588 -7.281 1.00 89.19 98 LYS A N 1
ATOM 779 C CA . LYS A 1 98 ? 12.805 0.157 -6.363 1.00 89.19 98 LYS A CA 1
ATOM 780 C C . LYS A 1 98 ? 14.126 0.836 -6.690 1.00 89.19 98 LYS A C 1
ATOM 782 O O . LYS A 1 98 ? 14.870 1.164 -5.771 1.00 89.19 98 LYS A O 1
ATOM 787 N N . GLU A 1 99 ? 14.389 1.028 -7.972 1.00 90.88 99 GLU A N 1
ATOM 788 C CA . GLU A 1 99 ? 15.540 1.736 -8.505 1.00 90.88 99 GLU A CA 1
ATOM 789 C C . GLU A 1 99 ? 15.325 3.255 -8.395 1.00 90.88 99 GLU A C 1
ATOM 791 O O . GLU A 1 99 ? 14.222 3.771 -8.603 1.00 90.88 99 GLU A O 1
ATOM 796 N N . THR A 1 100 ? 16.382 3.986 -8.046 1.00 92.94 100 THR A N 1
ATOM 797 C CA . THR A 1 100 ? 16.400 5.452 -8.111 1.00 92.94 100 THR A CA 1
ATOM 798 C C . THR A 1 100 ? 16.654 5.925 -9.542 1.00 92.94 100 THR A C 1
ATOM 800 O O . THR A 1 100 ? 17.091 5.159 -10.398 1.00 92.94 100 THR A O 1
ATOM 803 N N . THR A 1 101 ? 16.438 7.215 -9.814 1.00 92.00 101 THR A N 1
ATOM 804 C CA . THR A 1 101 ? 16.775 7.799 -11.123 1.00 92.00 101 THR A CA 1
ATOM 805 C C . THR A 1 101 ? 18.256 7.634 -11.473 1.00 92.00 101 THR A C 1
ATOM 807 O O . THR A 1 101 ? 18.586 7.390 -12.631 1.00 92.00 101 THR A O 1
ATOM 810 N N . SER A 1 102 ? 19.141 7.695 -10.475 1.00 91.62 102 SER A N 1
ATOM 811 C CA . SER A 1 102 ? 20.576 7.449 -10.644 1.00 91.62 102 SER A CA 1
ATOM 812 C C . SER A 1 102 ? 20.891 5.992 -10.991 1.00 91.62 102 SER A C 1
ATOM 814 O O . SER A 1 102 ? 21.751 5.755 -11.835 1.00 91.62 102 SER A O 1
ATOM 816 N N . ASP A 1 103 ? 20.195 5.029 -10.379 1.00 92.62 103 ASP A N 1
ATOM 817 C CA . ASP A 1 103 ? 20.375 3.599 -10.678 1.00 92.62 103 ASP A CA 1
ATOM 818 C C . ASP A 1 103 ? 19.932 3.291 -12.114 1.00 92.62 103 ASP A C 1
ATOM 820 O O . ASP A 1 103 ? 20.665 2.669 -12.878 1.00 92.62 103 ASP A O 1
ATOM 824 N N . ILE A 1 104 ? 18.768 3.822 -12.508 1.00 91.88 104 ILE A N 1
ATOM 825 C CA . ILE A 1 104 ? 18.224 3.694 -13.865 1.00 91.88 104 ILE A CA 1
ATOM 826 C C . ILE A 1 104 ? 19.206 4.263 -14.894 1.00 91.88 104 ILE A C 1
ATOM 828 O O . ILE A 1 104 ? 19.483 3.627 -15.907 1.00 91.88 104 ILE A O 1
ATOM 832 N N . LEU A 1 105 ? 19.761 5.450 -14.631 1.00 90.19 105 LEU A N 1
ATOM 833 C CA . LEU A 1 105 ? 20.739 6.076 -15.518 1.00 90.19 105 LEU A CA 1
ATOM 834 C C . LEU A 1 105 ? 22.034 5.263 -15.622 1.00 90.19 105 LEU A C 1
ATOM 836 O O . LEU A 1 105 ? 22.583 5.117 -16.712 1.00 90.19 105 LEU A O 1
ATOM 840 N N . TYR A 1 106 ? 22.520 4.733 -14.501 1.00 90.19 106 TYR A N 1
ATOM 841 C CA . TYR A 1 106 ? 23.710 3.890 -14.477 1.00 90.19 106 TYR A CA 1
ATOM 842 C C . TYR A 1 106 ? 23.531 2.632 -15.336 1.00 90.19 106 TYR A C 1
ATOM 844 O O . TYR A 1 106 ? 24.402 2.325 -16.153 1.00 90.19 106 TYR A O 1
ATOM 852 N N . ASP A 1 107 ? 22.396 1.943 -15.202 1.00 88.69 107 ASP A N 1
ATOM 853 C CA . ASP A 1 107 ? 22.089 0.747 -15.990 1.00 88.69 107 ASP A CA 1
ATOM 854 C C . ASP A 1 107 ? 21.963 1.064 -17.487 1.00 88.69 107 ASP A C 1
ATOM 856 O O . ASP A 1 107 ? 22.491 0.324 -18.318 1.00 88.69 107 ASP A O 1
ATOM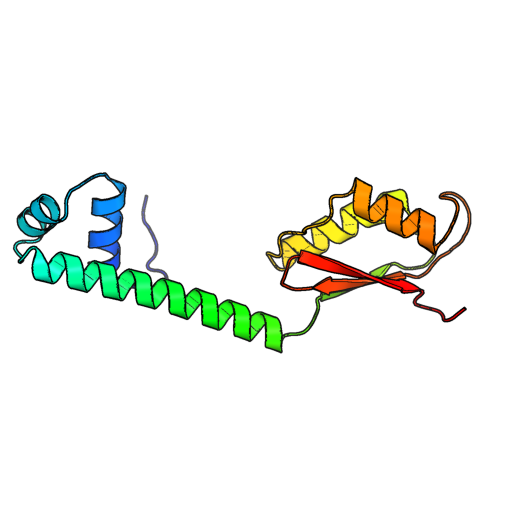 860 N N . LEU A 1 108 ? 21.361 2.205 -17.840 1.00 87.62 108 LEU A N 1
ATOM 861 C CA . LEU A 1 108 ? 21.293 2.678 -19.226 1.00 87.62 108 LEU A CA 1
ATOM 862 C C . LEU A 1 108 ? 22.685 2.933 -19.822 1.00 87.62 108 LEU A C 1
ATOM 864 O O . LEU A 1 108 ? 22.965 2.480 -20.927 1.00 87.62 108 LEU A O 1
ATOM 868 N N . ILE A 1 109 ? 23.575 3.621 -19.101 1.00 87.12 109 ILE A N 1
ATOM 869 C CA . ILE A 1 109 ? 24.945 3.894 -19.574 1.00 87.12 109 ILE A CA 1
ATOM 870 C C . ILE A 1 109 ? 25.741 2.593 -19.712 1.00 87.12 109 ILE A C 1
ATOM 872 O O . ILE A 1 109 ? 26.506 2.418 -20.660 1.00 87.12 109 ILE A O 1
ATOM 876 N N . LYS A 1 110 ? 25.563 1.661 -18.773 1.00 85.94 110 LYS A N 1
ATOM 877 C CA . LYS A 1 110 ? 26.233 0.361 -18.802 1.00 85.94 110 LYS A CA 1
ATOM 878 C C . LYS A 1 110 ? 25.811 -0.479 -20.009 1.00 85.94 110 LYS A C 1
ATOM 880 O O . LYS A 1 110 ? 26.665 -1.135 -20.600 1.00 85.94 110 LYS A O 1
ATOM 885 N N . GLU A 1 111 ? 24.526 -0.470 -20.349 1.00 82.44 111 GLU A N 1
ATOM 886 C CA . GLU A 1 111 ? 23.976 -1.267 -21.450 1.00 82.44 111 GLU A CA 1
ATOM 887 C C . GLU A 1 111 ? 24.226 -0.618 -22.822 1.00 82.44 111 GLU A C 1
ATOM 889 O O . GLU A 1 111 ? 24.519 -1.307 -23.796 1.00 82.44 111 GLU A O 1
ATOM 894 N N . PHE A 1 112 ? 24.141 0.713 -22.907 1.00 78.62 112 PHE A N 1
ATOM 895 C CA . PHE A 1 112 ? 24.092 1.441 -24.180 1.00 78.62 112 PHE A CA 1
ATOM 896 C C . PHE A 1 112 ? 25.304 2.335 -24.472 1.00 78.62 112 PHE A C 1
ATOM 898 O O . PHE A 1 112 ? 25.434 2.847 -25.587 1.00 78.62 112 PHE A O 1
ATOM 905 N N . GLY A 1 113 ? 26.217 2.496 -23.516 1.00 76.56 113 GLY A N 1
ATOM 906 C CA . GLY A 1 113 ? 27.397 3.342 -23.657 1.00 76.56 113 GLY A CA 1
ATOM 907 C C . GLY A 1 113 ? 27.113 4.824 -23.403 1.00 76.56 113 GLY A C 1
ATOM 908 O O . GLY A 1 113 ? 26.257 5.186 -22.598 1.00 76.56 113 GLY A O 1
ATOM 909 N N . ASP A 1 114 ? 27.899 5.693 -24.041 1.00 67.06 114 ASP A N 1
ATOM 910 C CA . ASP A 1 114 ? 27.982 7.107 -23.664 1.00 67.06 114 ASP A CA 1
ATOM 911 C C . ASP A 1 114 ? 26.776 7.957 -24.115 1.00 67.06 114 ASP A C 1
ATOM 913 O O . ASP A 1 114 ? 26.137 7.709 -25.141 1.00 67.06 114 ASP A O 1
ATOM 917 N N . VAL A 1 115 ? 26.507 8.998 -23.325 1.00 59.53 115 VAL A N 1
ATOM 918 C CA . VAL A 1 115 ? 25.247 9.747 -23.167 1.00 59.53 115 VAL A CA 1
ATOM 919 C C . VAL A 1 115 ? 24.867 10.608 -24.386 1.00 59.53 115 VAL A C 1
ATOM 921 O O . VAL A 1 115 ? 23.732 11.083 -24.469 1.00 59.53 115 VAL A O 1
ATOM 924 N N . ASP A 1 116 ? 25.781 10.790 -25.345 1.00 57.50 116 ASP A N 1
ATOM 925 C CA . ASP A 1 116 ? 25.730 11.932 -26.264 1.00 57.50 116 ASP A CA 1
ATOM 926 C C . ASP A 1 116 ? 25.508 11.633 -27.755 1.00 57.50 116 ASP A C 1
ATOM 928 O O . ASP A 1 116 ? 25.298 12.595 -28.488 1.00 57.50 116 ASP A O 1
ATOM 932 N N . ASN A 1 117 ? 25.516 10.385 -28.262 1.00 54.53 117 ASN A N 1
ATOM 933 C CA . ASN A 1 117 ? 25.393 10.214 -29.731 1.00 54.53 117 ASN A CA 1
ATOM 934 C C . ASN A 1 117 ? 24.874 8.887 -30.311 1.00 54.53 117 ASN A C 1
ATOM 936 O O . ASN A 1 117 ? 24.863 8.747 -31.537 1.00 54.53 117 ASN A O 1
ATOM 940 N N . THR A 1 118 ? 24.403 7.928 -29.512 1.00 57.06 118 THR A N 1
ATOM 941 C CA . THR A 1 118 ? 23.781 6.721 -30.085 1.00 57.06 118 THR A CA 1
ATOM 942 C C . THR A 1 118 ? 22.257 6.840 -30.012 1.00 57.06 118 THR A C 1
ATOM 944 O O . THR A 1 118 ? 21.713 6.853 -28.910 1.00 57.06 118 THR A O 1
ATOM 947 N N . PRO A 1 119 ? 21.534 6.930 -31.146 1.00 60.62 119 PRO A N 1
ATOM 948 C CA . PRO A 1 119 ? 20.080 6.833 -31.149 1.00 60.62 119 PRO A CA 1
ATOM 949 C C . PRO A 1 119 ? 19.679 5.410 -30.750 1.00 60.62 119 PRO A C 1
ATOM 951 O O . PRO A 1 119 ? 19.614 4.509 -31.585 1.00 60.62 119 PRO A O 1
ATOM 954 N N . VAL A 1 120 ? 19.460 5.204 -29.454 1.00 68.75 120 VAL A N 1
ATOM 955 C CA . VAL A 1 120 ? 19.027 3.924 -28.904 1.00 68.75 120 VAL A CA 1
ATOM 956 C C . VAL A 1 120 ? 17.525 3.959 -28.708 1.00 68.75 120 VAL A C 1
ATOM 958 O O . VAL A 1 120 ? 16.987 4.841 -28.044 1.00 68.75 120 VAL A O 1
ATOM 961 N N . GLU A 1 121 ? 16.852 2.978 -29.291 1.00 81.31 121 GLU A N 1
ATOM 962 C CA . GLU A 1 121 ? 15.469 2.681 -28.960 1.00 81.31 121 GLU A CA 1
ATOM 963 C C . GLU A 1 121 ? 15.459 1.664 -27.813 1.00 81.31 121 GLU A C 1
ATOM 965 O O . GLU A 1 121 ? 16.070 0.596 -27.927 1.00 81.31 121 GLU A O 1
ATOM 970 N N . VAL A 1 122 ? 14.800 2.002 -26.704 1.00 85.12 122 VAL A N 1
ATOM 971 C CA . VAL A 1 122 ? 14.776 1.171 -25.490 1.00 85.12 122 VAL A CA 1
ATOM 972 C C . VAL A 1 122 ? 13.342 0.789 -25.163 1.00 85.12 122 VAL A C 1
ATOM 974 O O . VAL A 1 122 ? 12.466 1.647 -25.051 1.00 85.12 122 VAL A O 1
ATOM 977 N N . GLU A 1 123 ? 13.104 -0.501 -24.965 1.00 86.69 123 GLU A N 1
ATOM 978 C CA . GLU A 1 123 ? 11.885 -1.011 -24.358 1.00 86.69 123 GLU A CA 1
ATOM 979 C C . GLU A 1 123 ? 12.125 -1.171 -22.859 1.00 86.69 123 GLU A C 1
ATOM 981 O O . GLU A 1 123 ? 13.003 -1.918 -22.421 1.00 86.69 123 GLU A O 1
ATOM 986 N N . ILE A 1 124 ? 11.345 -0.444 -22.067 1.00 88.19 124 ILE A N 1
ATOM 987 C CA . ILE A 1 124 ? 11.414 -0.465 -20.612 1.00 88.19 124 ILE A CA 1
ATOM 988 C C . ILE A 1 124 ? 10.126 -1.085 -20.094 1.00 88.19 124 ILE A C 1
ATOM 990 O O . ILE A 1 124 ? 9.027 -0.621 -20.395 1.00 88.19 124 ILE A O 1
ATOM 994 N N . ARG A 1 125 ? 10.262 -2.152 -19.312 1.00 86.69 125 ARG A N 1
ATOM 995 C CA . ARG A 1 125 ? 9.154 -2.850 -18.664 1.00 86.69 125 ARG A CA 1
ATOM 996 C C . ARG A 1 125 ? 9.225 -2.571 -17.173 1.00 86.69 125 ARG A C 1
ATOM 998 O O . ARG A 1 125 ? 10.178 -2.968 -16.504 1.00 86.69 125 ARG A O 1
ATOM 1005 N N . ILE A 1 126 ? 8.223 -1.872 -16.659 1.00 87.62 126 ILE A N 1
ATOM 1006 C CA . ILE A 1 126 ? 8.076 -1.589 -15.235 1.00 87.62 126 ILE A CA 1
ATOM 1007 C C . ILE A 1 126 ? 7.227 -2.708 -14.641 1.00 87.62 126 ILE A C 1
ATOM 1009 O O . ILE A 1 126 ? 6.049 -2.886 -14.973 1.00 87.62 126 ILE A O 1
ATOM 1013 N N . LEU A 1 127 ? 7.851 -3.490 -13.767 1.00 81.94 127 LEU A N 1
ATOM 1014 C CA . LEU A 1 127 ? 7.201 -4.571 -13.048 1.00 81.94 127 LEU A CA 1
ATOM 1015 C C . LEU A 1 127 ? 6.388 -4.001 -11.882 1.00 81.94 127 LEU A C 1
ATOM 1017 O O . LEU A 1 127 ? 6.751 -3.010 -11.251 1.00 81.94 127 LEU A O 1
ATOM 1021 N N . HIS A 1 128 ? 5.294 -4.675 -11.539 1.00 73.81 128 HIS A N 1
ATOM 1022 C CA . HIS A 1 128 ? 4.389 -4.256 -10.463 1.00 73.81 128 HIS A CA 1
ATOM 1023 C C . HIS A 1 128 ? 5.058 -4.198 -9.076 1.00 73.81 128 HIS A C 1
ATOM 1025 O O . HIS A 1 128 ? 4.539 -3.570 -8.154 1.00 73.81 128 HIS A O 1
ATOM 1031 N N . ASP A 1 129 ? 6.180 -4.899 -8.896 1.00 74.19 129 ASP A N 1
ATOM 1032 C CA . ASP A 1 129 ? 6.956 -4.896 -7.659 1.00 74.19 129 ASP A CA 1
ATOM 1033 C C . ASP A 1 129 ? 7.991 -3.766 -7.614 1.00 74.19 129 ASP A C 1
ATOM 1035 O O . ASP A 1 129 ? 8.814 -3.733 -6.697 1.00 74.19 129 ASP A O 1
ATOM 1039 N N . GLY A 1 130 ? 7.943 -2.863 -8.593 1.00 79.12 130 GLY A N 1
ATOM 1040 C CA . GLY A 1 130 ? 8.798 -1.697 -8.694 1.00 79.12 130 GLY A CA 1
ATOM 1041 C C . GLY A 1 130 ? 10.129 -1.949 -9.382 1.00 79.12 130 GLY A C 1
ATOM 1042 O O . GLY A 1 130 ? 10.872 -0.989 -9.493 1.00 79.12 130 GLY A O 1
ATOM 1043 N N . ARG A 1 131 ? 10.441 -3.183 -9.811 1.00 83.12 131 ARG A N 1
ATOM 1044 C CA . ARG A 1 131 ? 11.645 -3.457 -10.610 1.00 83.12 131 ARG A CA 1
ATOM 1045 C C . ARG A 1 131 ? 11.475 -2.994 -12.046 1.00 83.12 131 ARG A C 1
ATOM 1047 O O . ARG A 1 131 ? 10.365 -3.015 -12.580 1.00 83.12 131 ARG A O 1
ATOM 1054 N N . ILE A 1 132 ? 12.591 -2.699 -12.694 1.00 87.25 132 ILE A N 1
ATOM 1055 C CA . ILE A 1 132 ? 12.616 -2.310 -14.100 1.00 87.25 132 ILE A CA 1
ATOM 1056 C C . ILE A 1 132 ? 13.417 -3.333 -14.909 1.00 87.25 132 ILE A C 1
ATOM 1058 O O . ILE A 1 132 ? 14.468 -3.806 -14.486 1.00 87.25 132 ILE A O 1
ATOM 1062 N N . LEU A 1 133 ? 12.910 -3.693 -16.087 1.00 84.31 133 LEU A N 1
ATOM 1063 C CA . LEU A 1 133 ? 13.652 -4.437 -17.101 1.00 84.31 133 LEU A CA 1
ATOM 1064 C C . LEU A 1 133 ? 13.840 -3.539 -18.314 1.00 84.31 133 LEU A C 1
ATOM 1066 O O . LEU A 1 133 ? 12.875 -2.965 -18.809 1.00 84.31 133 LEU A O 1
ATOM 1070 N N . MET A 1 134 ? 15.065 -3.450 -18.813 1.00 86.06 134 MET A N 1
ATOM 1071 C CA . MET A 1 134 ? 15.388 -2.666 -20.001 1.00 86.06 134 MET A CA 1
ATOM 1072 C C . MET A 1 134 ? 15.896 -3.606 -21.080 1.00 86.06 134 MET A C 1
ATOM 1074 O O . MET A 1 134 ? 16.649 -4.539 -20.795 1.00 86.06 134 MET A O 1
ATOM 1078 N N . ARG A 1 135 ? 15.453 -3.390 -22.315 1.00 81.44 135 ARG A N 1
ATOM 1079 C CA . ARG A 1 135 ? 15.945 -4.110 -23.486 1.00 81.44 135 ARG A CA 1
ATOM 1080 C C . ARG A 1 135 ? 16.134 -3.144 -24.650 1.00 81.44 135 ARG A C 1
ATOM 1082 O O . ARG A 1 135 ? 15.277 -2.284 -24.851 1.00 81.44 135 ARG A O 1
ATOM 1089 N N . PRO A 1 136 ? 17.197 -3.296 -25.452 1.00 75.62 136 PRO A N 1
ATOM 1090 C CA . PRO A 1 136 ? 17.260 -2.657 -26.759 1.00 75.62 136 PRO A CA 1
ATOM 1091 C C . PRO A 1 136 ? 16.035 -3.079 -27.589 1.00 75.62 136 PRO A C 1
ATOM 1093 O O . PRO A 1 136 ? 15.778 -4.275 -27.741 1.00 75.62 136 PRO A O 1
ATOM 1096 N N . SER A 1 137 ? 15.280 -2.126 -28.141 1.00 67.06 137 SER A N 1
ATOM 1097 C CA . SER A 1 137 ? 14.120 -2.423 -29.004 1.00 67.06 137 SER A CA 1
ATOM 1098 C C . SER A 1 137 ? 14.533 -3.016 -30.357 1.00 67.06 137 SER A C 1
ATOM 1100 O O . SER A 1 137 ? 13.724 -3.640 -31.040 1.00 67.06 137 SER A O 1
ATOM 1102 N N . SER A 1 138 ? 15.806 -2.857 -30.734 1.00 57.12 138 SER A N 1
ATOM 1103 C CA . SER A 1 138 ? 16.425 -3.470 -31.908 1.00 57.12 138 SER A CA 1
ATOM 1104 C C . SER A 1 138 ? 17.558 -4.391 -31.464 1.00 57.12 138 SER A C 1
ATOM 1106 O O . SER A 1 138 ? 18.534 -3.930 -30.879 1.00 57.12 138 SER A O 1
ATOM 1108 N N . GLY A 1 139 ? 17.429 -5.691 -31.742 1.00 48.94 139 GLY A N 1
ATOM 1109 C CA . GLY A 1 139 ? 18.447 -6.687 -31.413 1.00 48.94 139 GLY A CA 1
ATOM 1110 C C . GLY A 1 139 ? 19.791 -6.371 -32.073 1.00 48.94 139 GLY A C 1
ATOM 1111 O O . GLY A 1 139 ? 19.913 -6.407 -33.300 1.00 48.94 139 GLY A O 1
ATOM 1112 N N . ARG A 1 140 ? 20.794 -6.092 -31.247 1.00 38.41 140 ARG A N 1
ATOM 1113 C CA . ARG A 1 140 ? 22.211 -6.292 -31.539 1.00 38.41 140 ARG A CA 1
ATOM 1114 C C . ARG A 1 140 ? 22.842 -6.996 -30.355 1.00 38.41 140 ARG A C 1
ATOM 1116 O O . ARG A 1 140 ? 22.436 -6.668 -29.221 1.00 38.41 140 ARG A O 1
#

pLDDT: mean 84.09, std 14.78, range [35.62, 98.5]

Secondary structure (DSSP, 8-state):
--------SS-HHHHHHHHHHHTT--HHHHHHHHTS-HHHHHHHHHHHHHHHHHHHHHHHHHHHHH--EEEEE-TTS-GGGHHHHHHHHHHHTT---SS-HHHHHHHHHHHH--TTT----EEEEE-TTS-EEEEESS--

Foldseek 3Di:
DDDDDDDALADPVLVVLVVCVVVVDDLVVVCVVVVHDSVVSVVSPVSSVVSVVVVVVVLVVVLVVVFWDKDKDFFPPFLLCVLVVVVVSCVVVPAAAPDHSVRSSVVCCVVPNDGPDGRFIWIWTQDSNRYIDIDGPDDD

Sequence (140 aa):
MIFVARESLLTPEQIKVLKLLREGKSRKEIAEILGTSVSNVYMIEKRALRNVEIAKRTLRQYLEIQGEVTMRVPAGVPLREIPELVVEEANKYGVKLKETTSDILYDLIKEFGDVDNTPVEVEIRILHDGRILMRPSSGR